Protein AF-A0A392PV13-F1 (afdb_monomer)

Mean predicted aligned error: 18.3 Å

Solvent-accessible surface area (backbone atoms only — not comparable to full-atom values): 10647 Å² total; per-residue (Å²): 111,67,74,58,56,67,69,42,92,62,76,48,68,51,60,49,100,84,60,43,9,58,51,69,68,43,86,46,71,70,55,36,52,55,38,50,75,73,68,41,44,48,46,90,74,56,79,70,73,81,44,67,66,56,58,50,50,49,54,53,51,60,50,46,56,58,49,50,55,54,71,71,47,93,68,51,74,71,55,42,54,53,52,42,53,52,29,51,49,51,37,50,54,48,51,53,35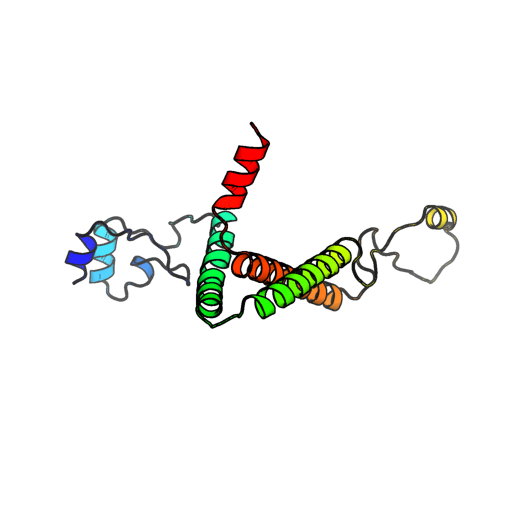,68,80,52,41,90,74,37,59,35,71,81,54,78,72,66,62,75,68,68,64,94,74,79,86,90,71,91,73,79,74,73,59,68,73,35,64,66,49,59,71,69,58,51,50,54,50,51,53,52,45,51,53,50,40,52,51,20,52,51,48,42,61,69,62,45,72,90,55,77,53,56,64,52,50,56,56,61,73,73,110

Organism: NCBI:txid97028

InterPro domains:
  IPR026961 PGG domain [PF13962] (77-162)

pLDDT: mean 70.42, std 12.03, range [38.62, 89.88]

Foldseek 3Di:
DLVVVLVPVDDQQDADPVLFGQLRPDPDPVSNVVCVVSPHDTSVPPPPPVDVVNVVVVVVVVLVVVLVVVLPDDDDLVNLVVLLVVLVVLLVVLVVCVVAPVQGWQADDPVNVVPPPVDDDDDPPPRDDTRH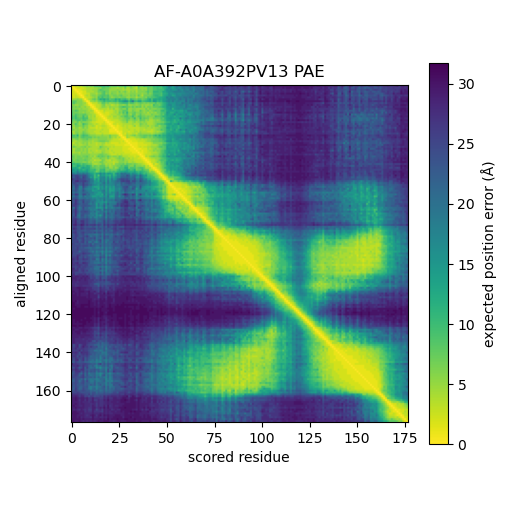RNDDPVVSVVSVVVSVVSNVVSVSSNVSSVPPPPCVVVVVVVVVD

Radius of gyration: 27.16 Å; Cα contacts (8 Å, |Δi|>4): 105; chains: 1; bounding box: 69×37×71 Å

Sequence (177 aa):
ALKLLVKTMINLNEKNLDDKTSLDIATTPEMKSILLSVGAKPSSEVTVDPTLACVLNRIVREQSIYARSIRGGVITEKERNTWLIVATLIATAMYASVLTPPGGVYQISVGDIHNLNITSSNSTRTFGFPGTSTMAPTDFYAFSILNMLSIVAAIVAIFILTPKRNGIVSWLVSLSI

Structure (mmCIF, N/CA/C/O backbone):
data_AF-A0A392PV13-F1
#
_entry.id   AF-A0A392PV13-F1
#
loop_
_atom_site.group_PDB
_atom_site.id
_atom_site.type_symbol
_atom_site.label_atom_id
_atom_site.label_alt_id
_atom_site.label_comp_id
_atom_site.label_asym_id
_atom_site.label_entity_id
_atom_site.label_seq_id
_atom_site.pdbx_PDB_ins_code
_atom_site.Cartn_x
_atom_site.Cartn_y
_atom_site.Cartn_z
_atom_site.occupancy
_atom_site.B_iso_or_equiv
_atom_site.auth_seq_id
_atom_site.auth_comp_id
_atom_site.auth_asym_id
_atom_site.auth_atom_id
_atom_site.pdbx_PDB_model_num
ATOM 1 N N . ALA A 1 1 ? -40.253 -2.437 13.400 1.00 68.44 1 ALA A N 1
ATOM 2 C CA . ALA A 1 1 ? -38.817 -2.109 13.540 1.00 68.44 1 ALA A CA 1
ATOM 3 C C . ALA A 1 1 ? -38.425 -0.852 12.754 1.00 68.44 1 ALA A C 1
ATOM 5 O O . ALA A 1 1 ? -37.991 0.105 13.379 1.00 68.44 1 ALA A O 1
ATOM 6 N N . LEU A 1 2 ? -38.649 -0.787 11.431 1.00 73.62 2 LEU A N 1
ATOM 7 C CA . LEU A 1 2 ? -38.207 0.349 10.602 1.00 73.62 2 LEU A CA 1
ATOM 8 C C . LEU A 1 2 ? -38.729 1.726 11.048 1.00 73.62 2 LEU A C 1
ATOM 10 O O . LEU A 1 2 ? -37.966 2.675 1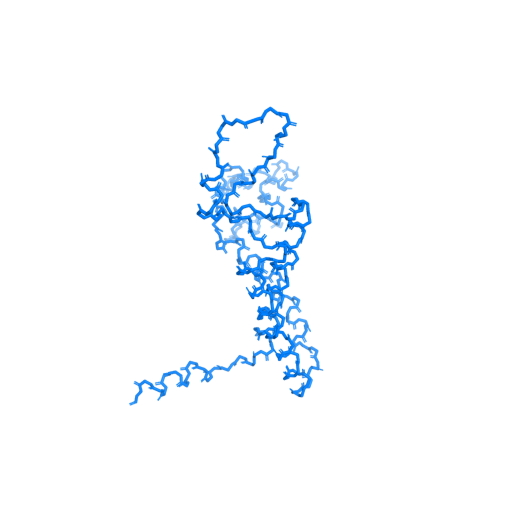1.139 1.00 73.62 2 LEU A O 1
ATOM 14 N N . LYS A 1 3 ? -40.017 1.823 11.406 1.00 77.75 3 LYS A N 1
ATOM 15 C CA . LYS A 1 3 ? -40.627 3.075 11.896 1.00 77.75 3 LYS A CA 1
ATOM 16 C C . LYS A 1 3 ? -39.992 3.601 13.192 1.00 77.75 3 LYS A C 1
ATOM 18 O O . LYS A 1 3 ? -39.995 4.803 13.419 1.00 77.75 3 LYS A O 1
ATOM 23 N N . LEU A 1 4 ? -39.450 2.718 14.035 1.00 78.44 4 LEU A N 1
ATOM 24 C CA . LEU A 1 4 ? -38.719 3.116 15.244 1.00 78.44 4 LEU A CA 1
ATOM 25 C C . LEU A 1 4 ? -37.310 3.608 14.897 1.00 78.44 4 LEU A C 1
ATOM 27 O O . LEU A 1 4 ? -36.892 4.630 15.425 1.00 78.44 4 LEU A O 1
ATOM 31 N N . LEU A 1 5 ? -36.629 2.929 13.966 1.00 71.88 5 LEU A N 1
ATOM 32 C CA . LEU A 1 5 ? -35.300 3.311 13.472 1.00 71.88 5 LEU A CA 1
ATOM 33 C C . LEU A 1 5 ? -35.302 4.653 12.732 1.00 71.88 5 LEU A C 1
ATOM 35 O O . LEU A 1 5 ? -34.359 5.418 12.851 1.00 71.88 5 LEU A O 1
ATOM 39 N N . VAL A 1 6 ? -36.371 4.957 12.001 1.00 73.12 6 VAL A N 1
ATOM 40 C CA . VAL A 1 6 ? -36.545 6.249 11.322 1.00 73.12 6 VAL A CA 1
ATOM 41 C C . VAL A 1 6 ? -36.904 7.370 12.308 1.00 73.12 6 VAL A C 1
ATOM 43 O O . VAL A 1 6 ? -36.597 8.533 12.072 1.00 73.12 6 VAL A O 1
ATOM 46 N N . LYS A 1 7 ? -37.548 7.031 13.433 1.00 78.56 7 LYS A N 1
ATOM 47 C CA . LYS A 1 7 ? -37.867 7.982 14.508 1.00 78.56 7 LYS A CA 1
ATOM 48 C C . LYS A 1 7 ? -36.629 8.357 15.323 1.00 78.56 7 LYS A C 1
ATOM 50 O O . LYS A 1 7 ? -36.531 9.481 15.810 1.00 78.56 7 LYS A O 1
ATOM 55 N N . THR A 1 8 ? -35.689 7.430 15.479 1.00 71.25 8 THR A N 1
ATOM 56 C CA . THR A 1 8 ? -34.321 7.776 15.863 1.00 71.25 8 THR A CA 1
ATOM 57 C C . THR A 1 8 ? -33.684 8.528 14.699 1.00 71.25 8 THR A C 1
ATOM 59 O O . THR A 1 8 ? -33.764 8.077 13.567 1.00 71.25 8 THR A O 1
ATOM 62 N N . MET A 1 9 ? -33.100 9.693 14.960 1.00 60.41 9 MET A N 1
ATOM 63 C CA . MET A 1 9 ? -32.523 10.616 13.973 1.00 60.41 9 MET A CA 1
ATOM 64 C C . MET A 1 9 ? -31.248 10.033 13.321 1.00 60.41 9 MET A C 1
ATOM 66 O O . MET A 1 9 ? -30.145 10.540 13.502 1.00 60.41 9 MET A O 1
ATOM 70 N N . ILE A 1 10 ? -31.390 8.903 12.628 1.00 73.50 10 ILE A N 1
ATOM 71 C CA . ILE A 1 10 ? -30.333 8.174 11.926 1.00 73.50 10 ILE A CA 1
ATOM 72 C C . ILE A 1 10 ? -30.150 8.815 10.551 1.00 73.50 10 ILE A C 1
ATOM 74 O O . ILE A 1 10 ? -31.120 9.213 9.906 1.00 73.50 10 ILE A O 1
ATOM 78 N N . ASN A 1 11 ? -28.905 8.915 10.086 1.00 71.50 11 ASN A N 1
ATOM 79 C CA . ASN A 1 11 ? -28.623 9.447 8.761 1.00 71.50 11 ASN A CA 1
ATOM 80 C C . ASN A 1 11 ? -29.025 8.429 7.682 1.00 71.50 11 ASN A C 1
ATOM 82 O O . ASN A 1 11 ? -28.345 7.434 7.456 1.00 71.50 11 ASN A O 1
ATOM 86 N N . LEU A 1 12 ? -30.153 8.674 7.018 1.00 73.50 12 LEU A N 1
ATOM 87 C CA . LEU A 1 12 ? -30.703 7.775 5.997 1.00 73.50 12 LEU A CA 1
ATOM 88 C C . LEU A 1 12 ? -30.011 7.911 4.635 1.00 73.50 12 LEU A C 1
ATOM 90 O O . LEU A 1 12 ? -30.207 7.053 3.774 1.00 73.50 12 LEU A O 1
ATOM 94 N N . ASN A 1 13 ? -29.202 8.962 4.463 1.00 72.69 13 ASN A N 1
ATOM 95 C CA . ASN A 1 13 ? -28.462 9.277 3.240 1.00 72.69 13 ASN A CA 1
ATOM 96 C C . ASN A 1 13 ? -27.025 8.733 3.261 1.00 72.69 13 ASN A C 1
ATOM 98 O O . ASN A 1 13 ? -26.224 9.063 2.390 1.00 72.69 13 ASN A O 1
ATOM 102 N N . GLU A 1 14 ? -26.681 7.919 4.259 1.00 73.62 14 GLU A N 1
ATOM 103 C CA . GLU A 1 14 ? -25.381 7.264 4.331 1.00 73.62 14 GLU A CA 1
ATOM 104 C C . GLU A 1 14 ? -25.280 6.155 3.270 1.00 73.62 14 GLU A C 1
ATOM 106 O O . GLU A 1 14 ? -26.239 5.415 3.021 1.00 73.62 14 GLU A O 1
ATOM 111 N N . LYS A 1 15 ? -24.118 6.070 2.616 1.00 76.69 15 LYS A N 1
ATOM 112 C CA . LYS A 1 15 ? -23.824 5.057 1.600 1.00 76.69 15 LYS A CA 1
ATOM 113 C C . LYS A 1 15 ? -23.069 3.885 2.223 1.00 76.69 15 LYS A C 1
ATOM 115 O O . LYS A 1 15 ? -22.195 4.080 3.068 1.00 76.69 15 LYS A O 1
ATOM 120 N N . ASN A 1 16 ? -23.396 2.664 1.807 1.00 75.94 16 ASN A N 1
ATOM 121 C CA . ASN A 1 16 ? -22.658 1.471 2.219 1.00 75.94 16 ASN A CA 1
ATOM 122 C C . ASN A 1 16 ? -21.321 1.333 1.445 1.00 75.94 16 ASN A C 1
ATOM 124 O O . ASN A 1 16 ? -20.994 2.152 0.588 1.00 75.94 16 ASN A O 1
ATOM 128 N N . LEU A 1 17 ? -20.540 0.280 1.725 1.00 69.12 17 LEU A N 1
ATOM 129 C CA . LEU A 1 17 ? -19.279 -0.003 1.010 1.00 69.12 17 LEU A CA 1
ATOM 130 C C . LEU A 1 17 ? -19.460 -0.247 -0.503 1.00 69.12 17 LEU A C 1
ATOM 132 O O . LEU A 1 17 ? -18.476 -0.147 -1.238 1.00 69.12 17 LEU A O 1
ATOM 136 N N . ASP A 1 18 ? -20.693 -0.522 -0.937 1.00 71.62 18 ASP A N 1
ATOM 137 C CA . ASP A 1 18 ? -21.122 -0.729 -2.325 1.00 71.62 18 ASP A CA 1
ATOM 138 C C . ASP A 1 18 ? -21.778 0.528 -2.938 1.00 71.62 18 ASP A C 1
ATOM 140 O O . ASP A 1 18 ? -22.456 0.431 -3.960 1.00 71.62 18 ASP A O 1
ATOM 144 N N . ASP A 1 19 ? -21.627 1.695 -2.301 1.00 70.88 19 ASP A N 1
ATOM 145 C CA . ASP A 1 19 ? -22.185 2.992 -2.717 1.00 70.88 19 ASP A CA 1
ATOM 146 C C . ASP A 1 19 ? -23.729 3.053 -2.799 1.00 70.88 19 ASP A C 1
ATOM 148 O O . ASP A 1 19 ? -24.306 3.921 -3.458 1.00 70.88 19 ASP A O 1
ATOM 152 N N . LYS A 1 20 ? -24.429 2.148 -2.104 1.00 77.69 20 LYS A N 1
ATOM 153 C CA . LYS A 1 20 ? -25.900 2.104 -2.046 1.00 77.69 20 LYS A CA 1
ATOM 154 C C . LYS A 1 20 ? -26.435 2.814 -0.809 1.00 77.69 20 LYS A C 1
ATOM 156 O O . LYS A 1 20 ? -25.927 2.606 0.296 1.00 77.69 20 LYS A O 1
ATOM 161 N N . THR A 1 21 ? -27.499 3.597 -0.980 1.00 82.94 21 THR A N 1
ATOM 162 C CA . THR A 1 21 ? -28.211 4.254 0.126 1.00 82.94 21 THR A CA 1
ATOM 163 C C . THR A 1 21 ? -29.314 3.344 0.678 1.00 82.94 21 THR A C 1
ATOM 165 O O . THR A 1 21 ? -29.739 2.387 0.027 1.00 82.94 21 THR A O 1
ATOM 168 N N . SER A 1 22 ? -29.818 3.642 1.879 1.00 78.62 22 SER A N 1
ATOM 169 C CA . SER A 1 22 ? -30.943 2.916 2.494 1.00 78.62 22 SER A CA 1
ATOM 170 C C . SER A 1 22 ? -32.157 2.764 1.557 1.00 78.62 22 SER A C 1
ATOM 172 O O . SER A 1 22 ? -32.822 1.727 1.577 1.00 78.62 22 SER A O 1
ATOM 174 N N . LEU A 1 23 ? -32.395 3.754 0.687 1.00 81.56 23 LEU A N 1
ATOM 175 C CA . LEU A 1 23 ? -33.449 3.747 -0.330 1.00 81.56 23 LEU A CA 1
ATOM 176 C C . LEU A 1 23 ? -33.195 2.748 -1.475 1.00 81.56 23 LEU A C 1
ATOM 178 O O . LEU A 1 23 ? -34.151 2.171 -1.991 1.00 81.56 23 LEU A O 1
ATOM 182 N N . ASP A 1 24 ? -31.934 2.517 -1.846 1.00 79.88 24 ASP A N 1
ATOM 183 C CA . ASP A 1 24 ? -31.542 1.597 -2.927 1.00 79.88 24 ASP A CA 1
ATOM 184 C C . ASP A 1 24 ? -31.510 0.132 -2.466 1.00 79.88 24 ASP A C 1
ATOM 186 O O . ASP A 1 24 ? -31.630 -0.789 -3.272 1.00 79.88 24 ASP A O 1
ATOM 190 N N . ILE A 1 25 ? -31.355 -0.093 -1.159 1.00 84.19 25 ILE A N 1
ATOM 191 C CA . ILE A 1 25 ? -31.356 -1.426 -0.533 1.00 84.19 25 ILE A CA 1
ATOM 192 C C . ILE A 1 25 ? -32.787 -1.877 -0.191 1.00 84.19 25 ILE A C 1
ATOM 194 O O . ILE A 1 25 ? -33.058 -3.075 -0.072 1.00 84.19 25 ILE A O 1
ATOM 198 N N . ALA A 1 26 ? -33.726 -0.937 -0.053 1.00 82.44 26 ALA A N 1
ATOM 199 C CA . ALA A 1 26 ? -35.114 -1.224 0.282 1.00 82.44 26 ALA A CA 1
ATOM 200 C C . ALA A 1 26 ? -35.798 -2.086 -0.798 1.00 82.44 26 ALA A C 1
ATOM 202 O O . ALA A 1 26 ? -36.130 -1.619 -1.884 1.00 82.44 26 ALA A O 1
ATOM 203 N N . THR A 1 27 ? -36.046 -3.357 -0.473 1.00 82.56 27 THR A N 1
ATOM 204 C CA . THR A 1 27 ? -36.636 -4.337 -1.402 1.00 82.56 27 THR A CA 1
ATOM 205 C C . THR A 1 27 ? -38.157 -4.217 -1.509 1.00 82.56 27 THR A C 1
ATOM 207 O O . THR A 1 27 ? -38.737 -4.565 -2.533 1.00 82.56 27 THR A O 1
ATOM 210 N N . THR A 1 28 ? -38.825 -3.738 -0.457 1.00 86.25 28 THR A N 1
ATOM 211 C CA . THR A 1 28 ? -40.290 -3.688 -0.393 1.00 86.25 28 THR A CA 1
ATOM 212 C C . THR A 1 28 ? -40.833 -2.277 -0.654 1.00 86.25 28 THR A C 1
ATOM 214 O O . THR A 1 28 ? -40.243 -1.285 -0.213 1.00 86.25 28 THR A O 1
ATOM 217 N N . PRO A 1 29 ? -41.988 -2.153 -1.334 1.00 82.19 29 PRO A N 1
ATOM 218 C CA . PRO A 1 29 ? -42.563 -0.854 -1.695 1.00 82.19 29 PRO A CA 1
ATOM 219 C C . PRO A 1 29 ? -42.986 -0.023 -0.473 1.00 82.19 29 PRO A C 1
ATOM 221 O O . PRO A 1 29 ? -42.837 1.197 -0.483 1.00 82.19 29 PRO A O 1
ATOM 224 N N . GLU A 1 30 ? -43.430 -0.669 0.609 1.00 83.44 30 GLU A N 1
ATOM 225 C CA . GLU A 1 30 ? -43.734 -0.001 1.885 1.00 83.44 30 GLU A CA 1
ATOM 226 C C . GLU A 1 30 ? -42.488 0.580 2.562 1.00 83.44 30 GLU A C 1
ATOM 228 O O . GLU A 1 30 ? -42.538 1.634 3.191 1.00 83.44 30 GLU A O 1
ATOM 233 N N . MET A 1 31 ? -41.344 -0.089 2.430 1.00 82.69 31 MET A N 1
ATOM 234 C CA . MET A 1 31 ? -40.082 0.385 2.994 1.00 82.69 31 MET A CA 1
ATOM 235 C C . MET A 1 31 ? -39.583 1.611 2.235 1.00 82.69 31 MET A C 1
ATOM 237 O O . MET A 1 31 ? -39.164 2.596 2.839 1.00 82.69 31 MET A O 1
ATOM 241 N N . LYS A 1 32 ? -39.713 1.574 0.905 1.00 83.94 32 LYS A N 1
ATOM 242 C CA . LYS A 1 32 ? -39.348 2.679 0.021 1.00 83.94 32 LYS A CA 1
ATOM 243 C C . LYS A 1 32 ? -40.203 3.923 0.277 1.00 83.94 32 LYS A C 1
ATOM 245 O O . LYS A 1 32 ? -39.657 5.019 0.348 1.00 83.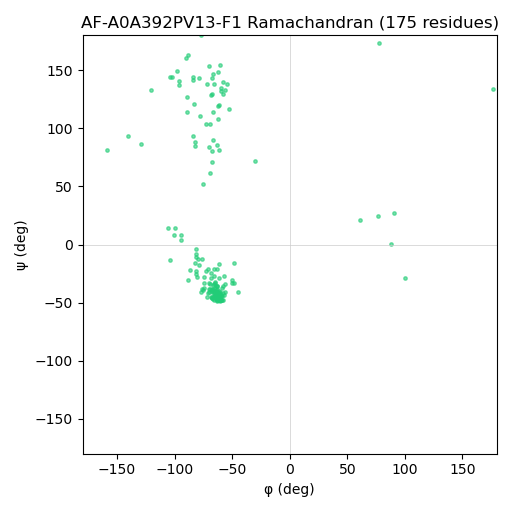94 32 LYS A O 1
ATOM 250 N N . SER A 1 33 ? -41.514 3.771 0.477 1.00 82.50 33 SER A N 1
ATOM 251 C CA . SER A 1 33 ? -42.408 4.904 0.757 1.00 82.50 33 SER A CA 1
ATOM 252 C C . SER A 1 33 ? -42.146 5.546 2.123 1.00 82.50 33 SER A C 1
ATOM 254 O O . SER A 1 33 ? -42.149 6.772 2.227 1.00 82.50 33 SER A O 1
ATOM 256 N N . ILE A 1 34 ? -41.835 4.749 3.152 1.00 83.38 34 ILE A N 1
ATOM 257 C CA . ILE A 1 34 ? -41.443 5.268 4.471 1.00 83.38 34 ILE A CA 1
ATOM 258 C C . ILE A 1 34 ? -40.133 6.053 4.368 1.00 83.38 34 ILE A C 1
ATOM 260 O O . ILE A 1 34 ? -40.058 7.150 4.909 1.00 83.38 34 ILE A O 1
ATOM 264 N N . LEU A 1 35 ? -39.132 5.542 3.648 1.00 80.25 35 LEU A N 1
ATOM 265 C CA . LEU A 1 35 ? -37.842 6.217 3.463 1.00 80.25 35 LEU A CA 1
ATOM 266 C C . LEU A 1 35 ? -37.969 7.517 2.653 1.00 80.25 35 LEU A C 1
ATOM 268 O O . LEU A 1 35 ? -37.380 8.531 3.024 1.00 80.25 35 LEU A O 1
ATOM 272 N N . LEU A 1 36 ? -38.802 7.531 1.609 1.00 80.69 36 LEU A N 1
ATOM 273 C CA . LEU A 1 36 ? -39.116 8.753 0.861 1.00 80.69 36 LEU A CA 1
ATOM 274 C C . LEU A 1 36 ? -39.825 9.792 1.738 1.00 80.69 36 LEU A C 1
ATOM 276 O O . LEU A 1 36 ? -39.500 10.975 1.668 1.00 80.69 36 LEU A O 1
ATOM 280 N N . SER A 1 37 ? -40.747 9.359 2.608 1.00 79.75 37 SER A N 1
ATOM 281 C CA . SER A 1 37 ? -41.495 10.265 3.495 1.00 79.75 37 SER A CA 1
ATOM 282 C C . SER A 1 37 ? -40.616 11.009 4.506 1.00 79.75 37 SER A C 1
ATOM 284 O O . SER A 1 37 ? -41.003 12.063 5.001 1.00 79.75 37 SER A O 1
ATOM 286 N N . VAL A 1 38 ? -39.422 10.486 4.784 1.00 77.44 38 VAL A N 1
ATOM 287 C CA . VAL A 1 38 ? -38.442 11.084 5.701 1.00 77.44 38 VAL A CA 1
ATOM 288 C C . VAL A 1 38 ? -37.258 11.730 4.980 1.00 77.44 38 VAL A C 1
ATOM 290 O O . VAL A 1 38 ? -36.257 12.063 5.608 1.00 77.44 38 VAL A O 1
ATOM 293 N N . GLY A 1 39 ? -37.382 11.942 3.665 1.00 74.12 39 GLY A N 1
ATOM 294 C CA . GLY A 1 39 ? -36.399 12.672 2.866 1.00 74.12 39 GLY A CA 1
ATOM 295 C C . GLY A 1 39 ? -35.134 11.880 2.537 1.00 74.12 39 GLY A C 1
ATOM 296 O O . GLY A 1 39 ? -34.091 12.490 2.295 1.00 74.12 39 GLY A O 1
ATOM 297 N N . ALA A 1 40 ? -35.199 10.543 2.533 1.00 78.19 40 ALA A N 1
ATOM 298 C CA . ALA A 1 40 ? -34.094 9.717 2.058 1.00 78.19 40 ALA A CA 1
ATOM 299 C C . ALA A 1 40 ? -33.908 9.905 0.546 1.00 78.19 40 ALA A C 1
ATOM 301 O O . ALA A 1 40 ? -34.863 9.791 -0.227 1.00 78.19 40 ALA A O 1
ATOM 302 N N . LYS A 1 41 ? -32.672 10.179 0.133 1.00 80.38 41 LYS A N 1
ATOM 303 C CA . LYS A 1 41 ? -32.294 10.387 -1.265 1.00 80.38 41 LYS A CA 1
ATOM 304 C C . LYS A 1 41 ? -31.708 9.111 -1.877 1.00 80.38 41 LYS A C 1
ATOM 306 O O . LYS A 1 41 ? -31.086 8.328 -1.158 1.00 80.38 41 LYS A O 1
ATOM 311 N N . PRO A 1 42 ? -31.887 8.884 -3.187 1.00 69.94 42 PRO A N 1
ATOM 312 C CA . PRO A 1 42 ? -31.202 7.806 -3.890 1.00 69.94 42 PRO A CA 1
ATOM 313 C C . PRO A 1 42 ? -29.702 8.106 -4.017 1.00 69.94 42 PRO A C 1
ATOM 315 O O . PRO A 1 42 ? -29.297 9.271 -4.078 1.00 69.94 42 PRO A O 1
ATOM 318 N N . SER A 1 43 ? -28.881 7.059 -4.126 1.00 63.06 43 SER A N 1
ATOM 319 C CA . SER A 1 43 ? -27.421 7.156 -4.289 1.00 63.06 43 SER A CA 1
ATOM 320 C C . SER A 1 43 ? -26.983 8.108 -5.416 1.00 63.06 43 SER A C 1
ATOM 322 O O . SER A 1 43 ? -25.956 8.779 -5.289 1.00 63.06 43 SER A O 1
ATOM 324 N N . SER A 1 44 ? -27.798 8.233 -6.471 1.00 62.09 44 SER A N 1
ATOM 325 C CA . SER A 1 44 ? -27.568 9.111 -7.627 1.00 62.09 44 SER A CA 1
ATOM 326 C C . SER A 1 44 ? -27.655 10.609 -7.323 1.00 62.09 44 SER A C 1
ATOM 328 O O . SER A 1 44 ? -27.097 11.414 -8.060 1.00 62.09 44 SER A O 1
ATOM 330 N N . GLU A 1 45 ? -28.386 10.995 -6.276 1.00 61.91 45 GLU A N 1
ATOM 331 C CA . GLU A 1 45 ? -28.610 12.396 -5.891 1.00 61.91 45 GLU A CA 1
ATOM 332 C C . GLU A 1 45 ? -27.768 12.798 -4.669 1.00 61.91 45 GLU A C 1
ATOM 334 O O . GLU A 1 45 ? -27.606 13.979 -4.360 1.00 61.91 45 GLU A O 1
ATOM 339 N N . VAL A 1 46 ? -27.197 11.809 -3.976 1.00 62.50 46 VAL A N 1
ATOM 340 C CA . VAL A 1 46 ? -26.177 12.020 -2.952 1.00 62.50 46 VAL A CA 1
ATOM 341 C C . VAL A 1 46 ? -24.834 12.170 -3.668 1.00 62.50 46 VAL A C 1
ATOM 343 O O . VAL A 1 46 ? -24.085 11.204 -3.834 1.00 62.50 46 VAL A O 1
ATOM 346 N N . THR A 1 47 ? -24.539 13.393 -4.117 1.00 50.00 47 THR A N 1
ATOM 347 C CA . THR A 1 47 ? -23.216 13.802 -4.605 1.00 50.00 47 THR A CA 1
ATOM 348 C C . THR A 1 47 ? -22.208 13.698 -3.468 1.00 50.00 47 THR A C 1
ATOM 350 O O . THR A 1 47 ? -21.926 14.646 -2.740 1.00 50.00 47 THR A O 1
ATOM 353 N N . VAL A 1 48 ? -21.656 12.502 -3.295 1.00 57.84 48 VAL A N 1
ATOM 354 C CA . VAL A 1 48 ? -20.377 12.340 -2.621 1.00 57.84 48 VAL A CA 1
ATOM 355 C C . VAL A 1 48 ? -19.343 12.617 -3.696 1.00 57.84 48 VAL A C 1
ATOM 357 O O . VAL A 1 48 ? -18.928 11.701 -4.400 1.00 57.84 48 VAL A O 1
ATOM 360 N N . ASP A 1 49 ? -18.959 13.883 -3.865 1.00 55.84 49 ASP A N 1
ATOM 361 C CA . ASP A 1 49 ? -17.670 14.168 -4.488 1.00 55.84 49 ASP A CA 1
ATOM 362 C C . ASP A 1 49 ? -16.646 13.352 -3.694 1.00 55.84 49 ASP A C 1
ATOM 364 O O . ASP A 1 49 ? -16.532 13.567 -2.476 1.00 55.84 49 ASP A O 1
ATOM 368 N N . PRO A 1 50 ? -15.959 12.368 -4.307 1.00 58.88 50 PRO A N 1
ATOM 369 C CA . PRO A 1 50 ? -14.995 11.552 -3.601 1.00 58.88 50 PRO A CA 1
ATOM 370 C C . PRO A 1 50 ? -13.808 12.457 -3.299 1.00 58.88 50 PRO A C 1
ATOM 372 O O . PRO A 1 50 ? -12.825 12.540 -4.028 1.00 58.88 50 PRO A O 1
ATOM 375 N N . THR A 1 51 ? -13.932 13.196 -2.204 1.00 61.84 51 THR A N 1
ATOM 376 C CA . THR A 1 51 ? -12.881 14.046 -1.684 1.00 61.84 51 THR A CA 1
ATOM 377 C C . THR A 1 51 ? -11.718 13.107 -1.400 1.00 61.84 51 THR A C 1
ATOM 379 O O . THR A 1 51 ? -11.920 12.061 -0.783 1.00 61.84 51 THR A O 1
ATOM 382 N N . LEU A 1 52 ? -10.501 13.446 -1.827 1.00 56.88 52 LEU A N 1
ATOM 383 C CA . LEU A 1 52 ? -9.308 12.621 -1.577 1.00 56.88 52 LEU A CA 1
ATOM 384 C C . LEU A 1 52 ? -9.196 12.205 -0.100 1.00 56.88 52 LEU A C 1
ATOM 386 O O . LEU A 1 52 ? -8.809 11.082 0.210 1.00 56.88 52 LEU A O 1
ATOM 390 N N . ALA A 1 53 ? -9.641 13.075 0.809 1.00 55.41 53 ALA A N 1
ATOM 391 C CA . ALA A 1 53 ? -9.757 12.798 2.236 1.00 55.41 53 ALA A CA 1
ATOM 392 C C . ALA A 1 53 ? -10.668 11.599 2.577 1.00 55.41 53 ALA A C 1
ATOM 394 O O . ALA A 1 53 ? -10.364 10.862 3.508 1.00 55.41 53 ALA A O 1
ATOM 395 N N . CYS A 1 54 ? -11.755 11.365 1.837 1.00 60.06 54 CYS A N 1
ATOM 396 C CA . CYS A 1 54 ? -12.650 10.218 2.015 1.00 60.06 54 CYS A CA 1
ATOM 397 C C . CYS A 1 54 ? -11.947 8.902 1.656 1.00 60.06 54 CYS A C 1
ATOM 399 O O . CYS A 1 54 ? -11.960 7.957 2.445 1.00 60.06 54 CYS A O 1
ATOM 401 N N . VAL A 1 55 ? -11.263 8.864 0.508 1.00 66.06 55 VAL A N 1
ATOM 402 C CA . VAL A 1 55 ? -10.508 7.681 0.068 1.00 66.06 55 VAL A CA 1
ATOM 403 C C . VAL A 1 55 ? -9.352 7.401 1.027 1.00 66.06 55 VAL A C 1
ATOM 405 O O . VAL A 1 55 ? -9.181 6.267 1.473 1.00 66.06 55 VAL A O 1
ATOM 408 N N . LEU A 1 56 ? -8.611 8.441 1.421 1.00 63.09 56 LEU A N 1
ATOM 409 C CA . LEU A 1 56 ? -7.530 8.329 2.398 1.00 63.09 56 LEU A CA 1
ATOM 410 C C . LEU A 1 56 ? -8.047 7.850 3.758 1.00 63.09 56 LEU A C 1
ATOM 412 O O . LEU A 1 56 ? -7.481 6.916 4.317 1.00 63.09 56 LEU A O 1
ATOM 416 N N . ASN A 1 57 ? -9.155 8.402 4.261 1.00 66.44 57 ASN A N 1
ATOM 417 C CA . ASN A 1 57 ? -9.761 7.951 5.516 1.00 66.44 57 ASN A CA 1
ATOM 418 C C . ASN A 1 57 ? -10.240 6.500 5.438 1.00 66.44 57 ASN A C 1
ATOM 420 O O . ASN A 1 57 ? -10.110 5.773 6.420 1.00 66.44 57 ASN A O 1
ATOM 424 N N . ARG A 1 58 ? -10.751 6.053 4.285 1.00 64.88 58 ARG A N 1
ATOM 425 C CA . ARG A 1 58 ? -11.143 4.655 4.076 1.00 64.88 58 ARG A CA 1
ATOM 426 C C . ARG A 1 58 ? -9.930 3.728 4.128 1.00 64.88 58 ARG A C 1
ATOM 428 O O . ARG A 1 58 ? -9.957 2.755 4.874 1.00 64.88 58 ARG A O 1
ATOM 435 N N . ILE A 1 59 ? -8.850 4.068 3.424 1.00 64.62 59 ILE A N 1
ATOM 436 C CA . ILE A 1 59 ? -7.594 3.301 3.444 1.00 64.62 59 ILE A CA 1
ATOM 437 C C . ILE A 1 59 ? -7.010 3.267 4.862 1.00 64.62 59 ILE A C 1
ATOM 439 O O . ILE A 1 59 ? -6.682 2.199 5.369 1.00 64.62 59 ILE A O 1
ATOM 443 N N . VAL A 1 60 ? -6.937 4.412 5.544 1.00 66.56 60 VAL A N 1
ATOM 444 C CA . VAL A 1 60 ? -6.433 4.500 6.923 1.00 66.56 60 VAL A CA 1
ATOM 445 C C . VAL A 1 60 ? -7.294 3.673 7.883 1.00 66.56 60 VAL A C 1
ATOM 447 O O . VAL A 1 60 ? -6.751 2.997 8.757 1.00 66.56 60 VAL A O 1
ATOM 450 N N . ARG A 1 61 ? -8.623 3.684 7.723 1.00 60.97 61 ARG A N 1
ATOM 451 C CA . ARG A 1 61 ? -9.562 2.948 8.583 1.00 60.97 61 ARG A CA 1
ATOM 452 C C . ARG A 1 61 ? -9.451 1.435 8.408 1.00 60.97 61 ARG A C 1
ATOM 454 O O . ARG A 1 61 ? -9.377 0.736 9.414 1.00 60.97 61 ARG A O 1
ATOM 461 N N . GLU A 1 62 ? -9.388 0.944 7.173 1.00 63.00 62 GLU A N 1
ATOM 462 C CA . GLU A 1 62 ? -9.202 -0.486 6.884 1.00 63.00 62 GLU A CA 1
ATOM 463 C C . GLU A 1 62 ? -7.848 -0.984 7.411 1.00 63.00 62 GLU A C 1
ATOM 465 O O . GLU A 1 62 ? -7.770 -1.981 8.132 1.00 63.00 62 GLU A O 1
ATOM 470 N N . GLN A 1 63 ? -6.780 -0.216 7.172 1.00 59.38 63 GLN A N 1
ATOM 471 C CA . GLN A 1 63 ? -5.444 -0.564 7.656 1.00 59.38 63 GLN A CA 1
ATOM 472 C C . GLN A 1 63 ? -5.332 -0.478 9.187 1.00 59.38 63 GLN A C 1
ATOM 474 O O . GLN A 1 63 ? -4.569 -1.229 9.795 1.00 59.38 63 GLN A O 1
ATOM 479 N N . SER A 1 64 ? -6.121 0.383 9.842 1.00 56.84 64 SER A N 1
ATOM 480 C CA . SER A 1 64 ? -6.154 0.521 11.304 1.00 56.84 64 SER A CA 1
ATOM 481 C C . SER A 1 64 ? -6.691 -0.729 12.014 1.00 56.84 64 SER A C 1
ATOM 483 O O . SER A 1 64 ? -6.212 -1.060 13.101 1.00 56.84 64 SER A O 1
ATOM 485 N N . ILE A 1 65 ? -7.641 -1.451 11.410 1.00 59.97 65 ILE A N 1
ATOM 486 C CA . ILE A 1 65 ? -8.206 -2.681 11.991 1.00 59.97 65 ILE A CA 1
ATOM 487 C C . ILE A 1 65 ? -7.140 -3.786 12.011 1.00 59.97 65 ILE A C 1
ATOM 489 O O . ILE A 1 65 ? -6.910 -4.403 13.055 1.00 59.97 65 ILE A O 1
ATOM 493 N N . TYR A 1 66 ? -6.419 -3.965 10.900 1.00 58.38 66 TYR A N 1
ATOM 494 C CA . TYR A 1 66 ? -5.310 -4.918 10.803 1.00 58.38 66 TYR A CA 1
ATOM 495 C C . TYR A 1 66 ? -4.139 -4.532 11.724 1.00 58.38 66 TYR A C 1
ATOM 497 O O . TYR A 1 66 ? -3.629 -5.349 12.494 1.00 58.38 66 TYR A O 1
ATOM 505 N N . ALA A 1 67 ? -3.787 -3.245 11.740 1.00 56.19 67 ALA A N 1
ATOM 506 C CA . ALA A 1 67 ? -2.776 -2.666 12.618 1.00 56.19 67 ALA A CA 1
ATOM 507 C C . ALA A 1 67 ? -3.055 -2.908 14.110 1.00 56.19 67 ALA A C 1
ATOM 509 O O . ALA A 1 67 ? -2.143 -3.208 14.883 1.00 56.19 67 ALA A O 1
ATOM 510 N N . ARG A 1 68 ? -4.321 -2.790 14.529 1.00 57.09 68 ARG A N 1
ATOM 511 C CA . ARG A 1 68 ? -4.748 -3.016 15.915 1.00 57.09 68 ARG A CA 1
ATOM 512 C C . ARG A 1 68 ? -4.642 -4.487 16.314 1.00 57.09 68 ARG A C 1
ATOM 514 O O . ARG A 1 68 ? -4.298 -4.759 17.461 1.00 57.09 68 ARG A O 1
ATOM 521 N N . SER A 1 69 ? -4.879 -5.402 15.373 1.00 55.16 69 SER A N 1
ATOM 522 C CA . SER A 1 69 ? -4.684 -6.841 15.578 1.00 55.16 69 SER A CA 1
ATOM 523 C C . SER A 1 69 ? -3.211 -7.181 15.817 1.00 55.16 69 SER A C 1
ATOM 525 O O . SER A 1 69 ? -2.898 -7.900 16.761 1.00 55.16 69 SER A O 1
ATOM 527 N N . ILE A 1 70 ? -2.293 -6.608 15.027 1.00 56.91 70 ILE A N 1
ATOM 528 C CA . ILE A 1 70 ? -0.845 -6.818 15.206 1.00 56.91 70 ILE A CA 1
ATOM 529 C C . ILE A 1 70 ? -0.350 -6.176 16.507 1.00 56.91 70 ILE A C 1
ATOM 531 O O . ILE A 1 70 ? 0.418 -6.787 17.241 1.00 56.91 70 ILE A O 1
ATOM 535 N N . ARG A 1 71 ? -0.836 -4.976 16.846 1.00 55.22 71 ARG A N 1
ATOM 536 C CA . ARG A 1 71 ? -0.474 -4.278 18.091 1.00 55.22 71 ARG A CA 1
ATOM 537 C C . ARG A 1 71 ? -0.969 -4.990 19.360 1.00 55.22 71 ARG A C 1
ATOM 539 O O . ARG A 1 71 ? -0.445 -4.719 20.436 1.00 55.22 71 ARG A O 1
ATOM 546 N N . GLY A 1 72 ? -1.983 -5.850 19.246 1.00 57.03 72 GLY A N 1
ATOM 547 C CA . GLY A 1 72 ? -2.480 -6.699 20.334 1.00 57.03 72 GLY A CA 1
ATOM 548 C C . GLY A 1 72 ? -1.675 -7.988 20.534 1.00 57.03 72 GLY A C 1
ATOM 549 O O . GLY A 1 72 ? -1.794 -8.616 21.583 1.00 57.03 72 GLY A O 1
ATOM 550 N N . GLY A 1 73 ? -0.847 -8.370 19.555 1.00 58.94 73 GLY A N 1
ATOM 551 C CA . GLY A 1 73 ? 0.072 -9.496 19.646 1.00 58.94 73 GLY A CA 1
ATOM 552 C C . GLY A 1 73 ? 1.422 -9.064 20.215 1.00 58.94 73 GLY A C 1
ATOM 553 O O . GLY A 1 73 ? 2.031 -8.116 19.736 1.00 58.94 73 GLY A O 1
ATOM 554 N N . VAL A 1 74 ? 1.851 -9.775 21.253 1.00 56.72 74 VAL A N 1
ATOM 555 C CA . VAL A 1 74 ? 3.163 -9.844 21.925 1.00 56.72 74 VAL A CA 1
ATOM 556 C C . VAL A 1 74 ? 4.383 -9.566 21.010 1.00 56.72 74 VAL A C 1
ATOM 558 O O . VAL A 1 74 ? 5.142 -10.473 20.695 1.00 56.72 74 VAL A O 1
ATOM 561 N N . ILE A 1 75 ? 4.615 -8.325 20.572 1.00 62.47 75 ILE A N 1
ATOM 562 C CA . ILE A 1 75 ? 5.907 -7.922 19.995 1.00 62.47 75 ILE A CA 1
ATOM 563 C C . ILE A 1 75 ? 6.773 -7.446 21.156 1.00 62.47 75 ILE A C 1
ATOM 565 O O . ILE A 1 75 ? 6.473 -6.433 21.795 1.00 62.47 75 ILE A O 1
ATOM 569 N N . THR A 1 76 ? 7.855 -8.171 21.434 1.00 68.69 76 THR A N 1
ATOM 570 C CA . THR A 1 76 ? 8.810 -7.782 22.474 1.00 68.69 76 THR A CA 1
ATOM 571 C C . THR A 1 76 ? 9.520 -6.489 22.058 1.00 68.69 76 THR A C 1
ATOM 573 O O . THR A 1 76 ? 9.808 -6.286 20.880 1.00 68.69 76 THR A O 1
ATOM 576 N N . GLU A 1 77 ? 9.875 -5.623 23.012 1.00 69.44 77 GLU A N 1
ATOM 577 C CA . GLU A 1 77 ? 10.615 -4.366 22.774 1.00 69.44 77 GLU A CA 1
ATOM 578 C C . GLU A 1 77 ? 11.812 -4.534 21.811 1.00 69.44 77 GLU A C 1
ATOM 580 O O . GLU A 1 77 ? 12.015 -3.721 20.907 1.00 69.44 77 GLU A O 1
ATOM 585 N N . LYS A 1 78 ? 12.561 -5.638 21.964 1.00 72.12 78 LYS A N 1
ATOM 586 C CA . LYS A 1 78 ? 13.700 -6.007 21.107 1.00 72.12 78 LYS A CA 1
ATOM 587 C C . LYS A 1 78 ? 13.309 -6.261 19.646 1.00 72.12 78 LYS A C 1
ATOM 589 O O . LYS A 1 78 ? 13.970 -5.760 18.744 1.00 72.12 78 LYS A O 1
ATOM 594 N N . GLU A 1 79 ? 12.222 -6.990 19.408 1.00 78.00 79 GLU A N 1
ATOM 595 C CA . GLU A 1 79 ? 11.741 -7.330 18.063 1.00 78.00 79 GLU A CA 1
ATOM 596 C C . GLU A 1 79 ? 11.191 -6.086 17.376 1.00 78.00 79 GLU A C 1
ATOM 598 O O . GLU A 1 79 ? 11.453 -5.851 16.198 1.00 78.00 79 GLU A O 1
ATOM 603 N N . ARG A 1 80 ? 10.502 -5.228 18.134 1.00 76.88 80 ARG A N 1
ATOM 604 C CA . ARG A 1 80 ? 9.981 -3.958 17.635 1.00 76.88 80 ARG A CA 1
ATOM 605 C C . ARG A 1 80 ? 11.083 -3.047 17.100 1.00 76.88 80 ARG A C 1
ATOM 607 O O . ARG A 1 80 ? 10.916 -2.455 16.040 1.00 76.88 80 ARG A O 1
ATOM 614 N N . ASN A 1 81 ? 12.204 -2.932 17.812 1.00 80.81 81 ASN A N 1
ATOM 615 C CA . ASN A 1 81 ? 13.325 -2.111 17.355 1.00 80.81 81 ASN A CA 1
ATOM 616 C C . ASN A 1 81 ? 13.914 -2.646 16.038 1.00 80.81 81 ASN A C 1
ATOM 618 O O . ASN A 1 81 ? 14.138 -1.882 15.104 1.00 80.81 81 ASN A O 1
ATOM 622 N N . THR A 1 82 ? 14.089 -3.965 15.926 1.00 85.56 82 THR A N 1
ATOM 623 C CA . THR A 1 82 ? 14.566 -4.597 14.689 1.00 85.56 82 THR A CA 1
ATOM 624 C C . THR A 1 82 ? 13.606 -4.354 13.524 1.00 85.56 82 THR A C 1
ATOM 626 O O . THR A 1 82 ? 14.035 -3.910 12.462 1.00 85.56 82 THR A O 1
ATOM 629 N N . TRP A 1 83 ? 12.303 -4.568 13.721 1.00 83.69 83 TRP A N 1
ATOM 630 C CA . TRP A 1 83 ? 11.297 -4.336 12.683 1.00 83.69 83 TRP A CA 1
ATOM 631 C C . TRP A 1 83 ? 11.168 -2.859 12.287 1.00 83.69 83 TRP A C 1
ATOM 633 O O . TRP A 1 83 ? 10.950 -2.575 11.113 1.00 83.69 83 TRP A O 1
ATOM 643 N N . LEU A 1 84 ? 11.357 -1.914 13.217 1.00 84.50 84 LEU A N 1
ATOM 644 C CA . LEU A 1 84 ? 11.417 -0.478 12.909 1.00 84.50 84 LEU A CA 1
ATOM 645 C C . LEU A 1 84 ? 12.591 -0.138 11.996 1.00 84.50 84 LEU A C 1
ATOM 647 O O . LEU A 1 84 ? 12.418 0.602 11.027 1.00 84.50 84 LEU A O 1
ATOM 651 N N . ILE A 1 85 ? 13.771 -0.690 12.285 1.00 88.38 85 ILE A N 1
ATOM 652 C CA . ILE A 1 85 ? 14.964 -0.491 11.457 1.00 88.38 85 ILE A CA 1
ATOM 653 C C . ILE A 1 85 ? 14.729 -1.076 10.060 1.00 88.38 85 ILE A C 1
ATOM 655 O O . ILE A 1 85 ? 14.965 -0.391 9.068 1.00 88.38 85 ILE A O 1
ATOM 659 N N . VAL A 1 86 ? 14.193 -2.298 9.971 1.00 89.62 86 VAL A N 1
ATOM 660 C CA . VAL A 1 86 ? 13.871 -2.948 8.689 1.00 89.62 86 VAL A CA 1
ATOM 661 C C . VAL A 1 86 ? 12.833 -2.143 7.902 1.00 89.62 86 VAL A C 1
ATOM 663 O O . VAL A 1 86 ? 13.036 -1.881 6.720 1.00 89.62 86 VAL A O 1
ATOM 666 N N . ALA A 1 87 ? 11.753 -1.690 8.544 1.00 85.56 87 ALA A N 1
ATOM 667 C CA . ALA A 1 87 ? 10.723 -0.880 7.895 1.00 85.56 87 ALA A CA 1
ATOM 668 C C . ALA A 1 87 ? 11.282 0.457 7.384 1.00 85.56 87 ALA A C 1
ATOM 670 O O . ALA A 1 87 ? 10.990 0.861 6.260 1.00 85.56 87 ALA A O 1
ATOM 671 N N . THR A 1 88 ? 12.133 1.116 8.174 1.00 88.62 88 THR A N 1
ATOM 672 C CA . THR A 1 88 ? 12.804 2.365 7.778 1.00 88.62 88 THR A CA 1
ATOM 673 C C . THR A 1 88 ? 13.748 2.138 6.599 1.00 88.62 88 THR A C 1
ATOM 675 O O . THR A 1 88 ? 13.786 2.947 5.670 1.00 88.62 88 THR A O 1
ATOM 678 N N . LEU A 1 89 ? 14.474 1.018 6.591 1.00 89.88 89 LEU A N 1
ATOM 679 C CA . LEU A 1 89 ? 15.368 0.652 5.497 1.00 89.88 89 LEU A CA 1
ATOM 680 C C . LEU A 1 89 ? 14.592 0.384 4.201 1.00 89.88 89 LEU A C 1
ATOM 682 O O . LEU A 1 89 ? 14.973 0.900 3.153 1.00 89.88 89 LEU A O 1
ATOM 686 N N . ILE A 1 90 ? 13.474 -0.345 4.278 1.00 87.81 90 ILE A N 1
ATOM 687 C CA . ILE A 1 90 ? 12.576 -0.575 3.137 1.00 87.81 90 ILE A CA 1
ATOM 688 C C . ILE A 1 90 ? 12.029 0.756 2.614 1.00 87.81 90 ILE A C 1
ATOM 690 O O . ILE A 1 90 ? 12.113 1.013 1.416 1.00 87.81 90 ILE A O 1
ATOM 694 N N . ALA A 1 91 ? 11.523 1.626 3.494 1.00 85.69 91 ALA A N 1
ATOM 695 C CA . ALA A 1 91 ? 11.020 2.942 3.104 1.00 85.69 91 ALA A CA 1
ATOM 696 C C . ALA A 1 91 ? 12.099 3.781 2.399 1.00 85.69 91 ALA A C 1
ATOM 698 O O . ALA A 1 91 ? 11.826 4.411 1.381 1.00 85.69 91 ALA A O 1
ATOM 699 N N . THR A 1 92 ? 13.335 3.740 2.901 1.00 89.00 92 THR A N 1
ATOM 700 C CA . THR A 1 92 ? 14.474 4.468 2.322 1.00 89.00 92 THR A CA 1
ATOM 701 C C . THR A 1 92 ? 14.872 3.910 0.956 1.00 89.00 92 THR A C 1
ATOM 703 O O . THR A 1 92 ? 15.061 4.677 0.013 1.00 89.00 92 THR A O 1
ATOM 706 N N . ALA A 1 93 ? 14.967 2.585 0.820 1.00 86.81 93 ALA A N 1
ATOM 707 C CA . ALA A 1 93 ? 15.294 1.934 -0.447 1.00 86.81 93 ALA A CA 1
ATOM 708 C C . ALA A 1 93 ? 14.226 2.214 -1.516 1.00 86.81 93 ALA A C 1
ATOM 710 O O . ALA A 1 93 ? 14.549 2.560 -2.653 1.00 86.81 93 ALA A O 1
ATOM 711 N N . MET A 1 94 ? 12.953 2.140 -1.129 1.00 86.38 94 MET A N 1
ATOM 712 C CA . MET A 1 94 ? 11.829 2.454 -2.006 1.00 86.38 94 MET A CA 1
ATOM 713 C C . MET A 1 94 ? 11.798 3.934 -2.404 1.00 86.38 94 MET A C 1
ATOM 715 O O . MET A 1 94 ? 11.600 4.245 -3.577 1.00 86.38 94 MET A O 1
ATOM 719 N N . TYR A 1 95 ? 12.080 4.846 -1.466 1.00 84.50 95 TYR A N 1
ATOM 720 C CA . TYR A 1 95 ? 12.218 6.278 -1.747 1.00 84.50 95 TYR A CA 1
ATOM 721 C C . TYR A 1 95 ? 13.336 6.560 -2.760 1.00 84.50 95 TYR A C 1
ATOM 723 O O . TYR A 1 95 ? 13.115 7.260 -3.749 1.00 84.50 95 TYR A O 1
ATOM 731 N N . ALA A 1 96 ? 14.516 5.966 -2.561 1.00 86.88 96 ALA A N 1
ATOM 732 C CA . ALA A 1 96 ? 15.630 6.088 -3.499 1.00 86.88 96 ALA A CA 1
ATOM 733 C C . ALA A 1 96 ? 15.251 5.573 -4.896 1.00 86.88 96 ALA A C 1
ATOM 735 O O . ALA A 1 96 ? 15.608 6.175 -5.908 1.00 86.88 96 ALA A O 1
ATOM 736 N N . SER A 1 97 ? 14.457 4.506 -4.949 1.00 83.44 97 SER A N 1
ATOM 737 C CA . SER A 1 97 ? 13.961 3.958 -6.201 1.00 83.44 97 SER A CA 1
ATOM 738 C C . SER A 1 97 ? 12.902 4.818 -6.898 1.00 83.44 97 SER A C 1
ATOM 740 O O . SER A 1 97 ? 12.691 4.636 -8.090 1.00 83.44 97 SER A O 1
ATOM 742 N N . VAL A 1 98 ? 12.198 5.714 -6.207 1.00 80.25 98 VAL A N 1
ATOM 743 C CA . VAL A 1 98 ? 11.274 6.650 -6.873 1.00 80.25 98 VAL A CA 1
ATOM 744 C C . VAL A 1 98 ? 12.055 7.763 -7.571 1.00 80.25 98 VAL A C 1
ATOM 746 O O . VAL A 1 98 ? 11.704 8.151 -8.682 1.00 80.25 98 VAL A O 1
ATOM 749 N N . LEU A 1 99 ? 13.124 8.255 -6.937 1.00 81.50 99 LEU A N 1
ATOM 750 C CA . LEU A 1 99 ? 13.993 9.291 -7.507 1.00 81.50 99 LEU A CA 1
ATOM 751 C C . LEU A 1 99 ? 14.779 8.776 -8.714 1.00 81.50 99 LEU A C 1
ATOM 753 O O . LEU A 1 99 ? 14.929 9.484 -9.708 1.00 81.50 99 LEU A O 1
ATOM 757 N N . THR A 1 100 ? 15.240 7.532 -8.627 1.00 79.25 100 THR A N 1
ATOM 758 C CA . THR A 1 100 ? 15.958 6.857 -9.703 1.00 79.25 100 THR A CA 1
ATOM 759 C C . THR A 1 100 ? 15.304 5.498 -9.931 1.00 79.25 100 THR A C 1
ATOM 761 O O . THR A 1 100 ? 15.723 4.512 -9.318 1.00 79.25 100 THR A O 1
ATOM 764 N N . PRO A 1 101 ? 14.251 5.421 -10.769 1.00 72.44 101 PRO A N 1
ATOM 765 C CA . PRO A 1 101 ? 13.595 4.152 -11.045 1.00 72.44 101 PRO A CA 1
ATOM 766 C C . PRO A 1 101 ? 14.596 3.145 -11.617 1.00 72.44 101 PRO A C 1
ATOM 768 O O . PRO A 1 101 ? 15.440 3.530 -12.429 1.00 72.44 101 PRO A O 1
ATOM 771 N N . PRO A 1 102 ? 14.537 1.863 -11.218 1.00 68.50 102 PRO A N 1
ATOM 772 C CA . PRO A 1 102 ? 15.334 0.814 -11.835 1.00 68.50 102 PRO A CA 1
ATOM 773 C C . PRO A 1 102 ? 15.005 0.761 -13.331 1.00 68.50 102 PRO A C 1
ATOM 775 O O . PRO A 1 102 ? 13.843 0.784 -13.726 1.00 68.50 102 PRO A O 1
ATOM 778 N N . GLY A 1 103 ? 16.046 0.778 -14.160 1.00 67.19 103 GLY A N 1
ATOM 779 C CA . GLY A 1 103 ? 15.951 1.016 -15.606 1.00 67.19 103 GLY A CA 1
ATOM 780 C C . GLY A 1 103 ? 16.310 2.453 -15.996 1.00 67.19 103 GLY A C 1
ATOM 781 O O . GLY A 1 103 ? 16.894 2.688 -17.050 1.00 67.19 103 GLY A O 1
ATOM 782 N N . GLY A 1 104 ? 16.090 3.416 -15.108 1.00 72.75 104 GLY A N 1
ATOM 783 C CA . GLY A 1 104 ? 16.311 4.828 -15.373 1.00 72.75 104 GLY A CA 1
ATOM 784 C C . GLY A 1 104 ? 15.193 5.442 -16.210 1.00 72.75 104 GLY A C 1
ATOM 785 O O . GLY A 1 104 ? 14.267 4.779 -16.686 1.00 72.75 104 GLY A O 1
ATOM 786 N N . VAL A 1 105 ? 15.282 6.756 -16.369 1.00 75.88 105 VAL A N 1
ATOM 787 C CA . VAL A 1 105 ? 14.442 7.506 -17.299 1.00 75.88 105 VAL A CA 1
ATOM 788 C C . VAL A 1 105 ? 15.267 7.857 -18.520 1.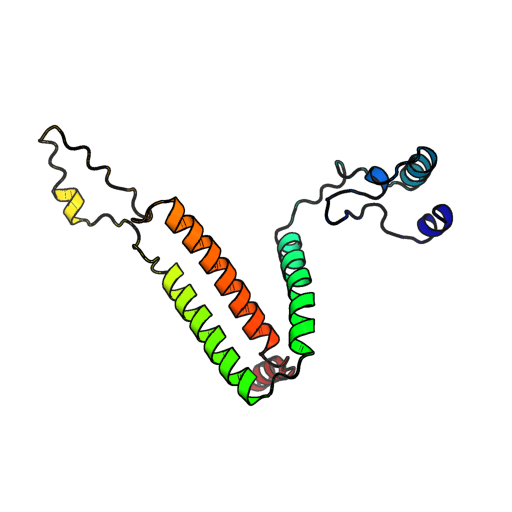00 75.88 105 VAL A C 1
ATOM 790 O O . VAL A 1 105 ? 16.459 8.147 -18.423 1.00 75.88 105 VAL A O 1
ATOM 793 N N . TYR A 1 106 ? 14.623 7.837 -19.672 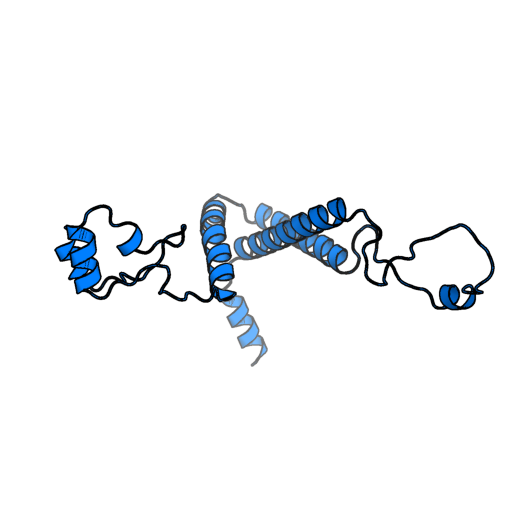1.00 74.06 106 TYR A N 1
ATOM 794 C CA . TYR A 1 106 ? 15.194 8.319 -20.903 1.00 74.06 106 TYR A CA 1
ATOM 795 C C . TYR A 1 106 ? 15.515 9.810 -20.751 1.00 74.06 106 TYR A C 1
ATOM 797 O O . TYR A 1 106 ? 14.625 10.615 -20.469 1.00 74.06 106 TYR A O 1
ATOM 805 N N . GLN A 1 107 ? 16.784 10.180 -20.901 1.00 71.50 107 GLN A N 1
ATOM 806 C CA . GLN A 1 107 ? 17.245 11.568 -20.889 1.00 71.50 107 GLN A CA 1
ATOM 807 C C . GLN A 1 107 ? 17.912 11.857 -22.228 1.00 71.50 107 GLN A C 1
ATOM 809 O O . GLN A 1 107 ? 18.728 11.069 -22.697 1.00 71.50 107 GLN A O 1
ATOM 814 N N . ILE A 1 108 ? 17.565 12.985 -22.844 1.00 65.69 108 ILE A N 1
ATOM 815 C CA . ILE A 1 108 ? 18.234 13.442 -24.062 1.00 65.69 108 ILE A CA 1
ATOM 816 C C . ILE A 1 108 ? 19.504 14.176 -23.636 1.00 65.69 108 ILE A C 1
ATO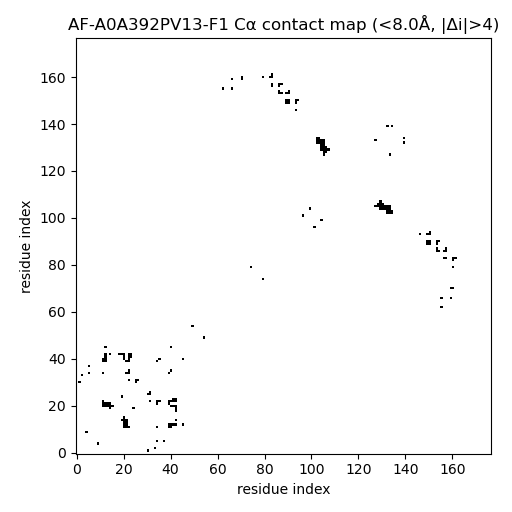M 818 O O . ILE A 1 108 ? 19.429 15.155 -22.893 1.00 65.69 108 ILE A O 1
ATOM 822 N N . SER A 1 109 ? 20.665 13.708 -24.097 1.00 62.28 109 SER A N 1
ATOM 823 C CA . SER A 1 109 ? 21.927 14.418 -23.895 1.00 62.28 109 SER A CA 1
ATOM 824 C C . SER A 1 109 ? 22.103 15.493 -24.970 1.00 62.28 109 SER A C 1
ATOM 826 O O . SER A 1 109 ? 21.750 15.282 -26.127 1.00 62.28 109 SER A O 1
ATOM 828 N N . VAL A 1 110 ? 22.687 16.644 -24.619 1.00 59.94 110 VAL A N 1
ATOM 829 C CA . VAL A 1 110 ? 22.937 17.760 -25.560 1.00 59.94 110 VAL A CA 1
ATOM 830 C C . VAL A 1 110 ? 23.792 17.310 -26.759 1.00 59.94 110 VAL A C 1
ATOM 832 O O . VAL A 1 110 ? 23.629 17.820 -27.864 1.00 59.94 110 VAL A O 1
ATOM 835 N N . GLY A 1 111 ? 24.635 16.284 -26.583 1.00 58.31 111 GLY A N 1
ATOM 836 C CA . GLY A 1 111 ? 25.413 15.665 -27.663 1.00 58.31 111 GLY A CA 1
ATOM 837 C C . GLY A 1 111 ? 24.581 14.930 -28.728 1.00 58.31 111 GLY A C 1
ATOM 838 O O . GLY A 1 111 ? 24.999 14.890 -29.883 1.00 58.31 111 GLY A O 1
ATOM 839 N N . ASP A 1 112 ? 23.390 14.428 -28.383 1.00 56.50 112 ASP A N 1
ATOM 840 C CA . ASP A 1 112 ? 22.467 13.743 -29.310 1.00 56.50 112 ASP A CA 1
ATOM 841 C C . ASP A 1 112 ? 21.627 14.714 -30.156 1.00 56.50 112 ASP A C 1
ATOM 843 O O . ASP A 1 112 ? 20.858 14.310 -31.022 1.00 56.50 112 ASP A O 1
ATOM 847 N N . ILE A 1 113 ? 21.750 16.019 -29.914 1.00 56.50 113 ILE A N 1
ATOM 848 C CA . ILE A 1 113 ? 21.124 17.048 -30.752 1.00 56.50 113 ILE A CA 1
ATOM 849 C C . ILE A 1 113 ? 22.072 17.423 -31.903 1.00 56.50 113 ILE A C 1
ATOM 851 O O . ILE A 1 113 ? 21.630 17.736 -33.006 1.00 56.50 113 ILE A O 1
ATOM 855 N N . HIS A 1 114 ? 23.388 17.328 -31.679 1.00 52.66 114 HIS A N 1
ATOM 856 C CA . HIS A 1 114 ? 24.417 17.660 -32.670 1.00 52.66 114 HIS A CA 1
ATOM 857 C C . HIS A 1 114 ? 24.649 16.567 -33.727 1.00 52.66 114 HIS A C 1
ATOM 859 O O . HIS A 1 114 ? 25.218 16.856 -34.778 1.00 52.66 114 HIS A O 1
ATOM 865 N N . ASN A 1 115 ? 24.211 15.327 -33.478 1.00 50.88 115 ASN A N 1
ATOM 866 C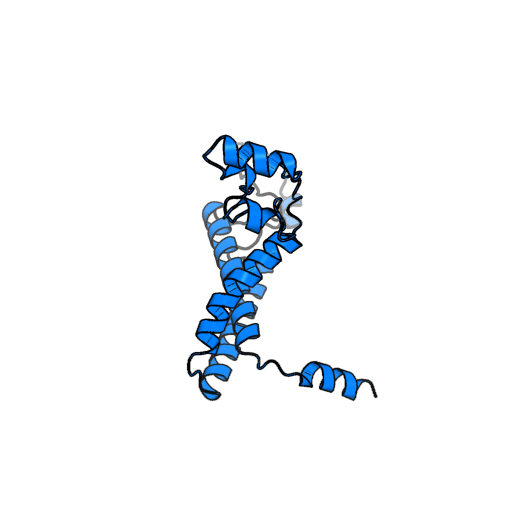 CA . ASN A 1 115 ? 24.262 14.221 -34.444 1.00 50.88 115 ASN A CA 1
ATOM 867 C C . ASN A 1 115 ? 22.956 14.059 -35.248 1.00 50.88 115 ASN A C 1
ATOM 869 O O . ASN A 1 115 ? 22.874 13.166 -36.093 1.00 50.88 115 ASN A O 1
ATOM 873 N N . LEU A 1 116 ? 21.973 14.951 -35.060 1.00 52.59 116 LEU A N 1
ATOM 874 C CA . LEU A 1 116 ? 20.785 15.067 -35.907 1.00 52.59 116 LEU A CA 1
ATOM 875 C C . LEU A 1 116 ? 21.148 15.740 -37.243 1.00 52.59 116 LEU A C 1
ATOM 877 O O .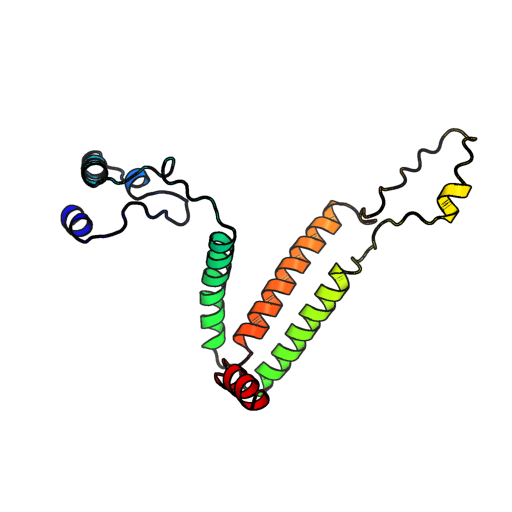 LEU A 1 116 ? 20.546 16.725 -37.660 1.00 52.59 116 LEU A O 1
ATOM 881 N N . ASN A 1 117 ? 22.168 15.222 -37.929 1.00 45.31 117 ASN A N 1
ATOM 882 C CA . ASN A 1 117 ? 22.338 15.519 -39.338 1.00 45.31 117 ASN A CA 1
ATOM 883 C C . ASN A 1 117 ? 21.330 14.649 -40.090 1.00 45.31 117 ASN A C 1
ATOM 885 O O . ASN A 1 117 ? 21.430 13.421 -40.098 1.00 45.31 117 ASN A O 1
ATOM 889 N N . ILE A 1 118 ? 20.321 15.297 -40.668 1.00 52.84 118 ILE A N 1
ATOM 890 C CA . ILE A 1 118 ? 19.241 14.700 -41.456 1.00 52.84 118 ILE A CA 1
ATOM 891 C C . ILE A 1 118 ? 19.848 14.140 -42.751 1.00 52.84 118 ILE A C 1
ATOM 893 O O . ILE A 1 118 ? 19.705 14.713 -43.823 1.00 52.84 118 ILE A O 1
ATOM 897 N N . THR A 1 119 ? 20.614 13.054 -42.680 1.00 49.09 119 THR A N 1
ATOM 898 C CA . THR A 1 119 ? 21.099 12.323 -43.856 1.00 49.09 119 THR A CA 1
ATOM 899 C C . THR A 1 119 ? 21.480 10.896 -43.465 1.00 49.09 119 THR A C 1
ATOM 901 O O . THR A 1 119 ? 22.639 10.579 -43.228 1.00 49.09 119 THR A O 1
ATOM 904 N N . SER A 1 120 ? 20.500 10.004 -43.376 1.00 44.47 120 SER A N 1
ATOM 905 C CA . SER A 1 120 ? 20.556 8.699 -44.051 1.00 44.47 120 SER A CA 1
ATOM 906 C C . SER A 1 120 ? 19.339 7.859 -43.689 1.00 44.47 120 SER A C 1
ATOM 908 O O . SER A 1 120 ? 18.885 7.776 -42.549 1.00 44.47 120 SER A O 1
ATOM 910 N N . SER A 1 121 ? 18.785 7.285 -44.741 1.00 50.47 121 SER A N 1
ATOM 911 C CA . SER A 1 121 ? 17.588 6.478 -44.772 1.00 50.47 121 SER A CA 1
ATOM 912 C C . SER A 1 121 ? 17.710 5.195 -43.944 1.00 50.47 121 SER A C 1
ATOM 914 O O . SER A 1 121 ? 18.748 4.539 -43.924 1.00 50.47 121 SER A O 1
ATOM 916 N N . ASN A 1 122 ? 16.561 4.782 -43.406 1.00 47.19 122 ASN A N 1
ATOM 917 C CA . ASN A 1 122 ? 16.195 3.400 -43.077 1.00 47.19 122 ASN A CA 1
ATOM 918 C C . ASN A 1 122 ? 16.517 2.839 -41.680 1.00 47.19 122 ASN A C 1
ATOM 920 O O . ASN A 1 122 ? 16.614 1.627 -41.502 1.00 47.19 122 ASN A O 1
ATOM 924 N N . SER A 1 123 ? 16.603 3.670 -40.645 1.00 43.59 123 SER A N 1
ATOM 925 C CA . SER A 1 123 ? 16.488 3.176 -39.265 1.00 43.59 123 SER A CA 1
ATOM 926 C C . SER A 1 123 ? 15.692 4.163 -38.426 1.00 43.59 123 SER A C 1
ATOM 928 O O . SER A 1 123 ? 16.243 5.115 -37.882 1.00 43.59 123 SER A O 1
ATOM 930 N N . THR A 1 124 ? 14.382 3.951 -38.312 1.00 38.62 124 THR A N 1
ATOM 931 C CA . THR A 1 124 ? 13.553 4.644 -37.319 1.00 38.62 124 THR A CA 1
ATOM 932 C C . THR A 1 124 ? 13.957 4.165 -35.927 1.00 38.62 124 THR A C 1
ATOM 934 O O . THR A 1 124 ? 13.322 3.287 -35.348 1.00 38.62 124 THR A O 1
ATOM 937 N N . ARG A 1 125 ? 15.047 4.717 -35.379 1.00 47.12 125 ARG A N 1
ATOM 938 C CA . ARG A 1 125 ? 15.287 4.675 -33.936 1.00 47.12 125 ARG A CA 1
ATOM 939 C C . ARG A 1 125 ? 14.237 5.576 -33.304 1.00 47.12 125 ARG A C 1
ATOM 941 O O . ARG A 1 125 ? 14.340 6.796 -33.384 1.00 47.12 125 ARG A O 1
ATOM 948 N N . THR A 1 126 ? 13.211 4.977 -32.713 1.00 49.00 126 THR A N 1
ATOM 949 C CA . THR A 1 126 ? 12.261 5.688 -31.860 1.00 49.00 126 THR A CA 1
ATOM 950 C C . THR A 1 126 ? 13.015 6.155 -30.618 1.00 49.00 126 THR A C 1
ATOM 952 O O . THR A 1 126 ? 13.154 5.410 -29.651 1.00 49.00 126 THR A O 1
ATOM 955 N N . PHE A 1 127 ? 13.579 7.362 -30.674 1.00 56.59 127 PHE A N 1
ATOM 956 C CA . PHE A 1 127 ? 14.077 8.054 -29.491 1.00 56.59 127 PHE A CA 1
ATOM 957 C C . PHE A 1 127 ? 12.870 8.290 -28.573 1.00 56.59 127 PHE A C 1
ATOM 959 O O . PHE A 1 127 ? 11.886 8.903 -28.990 1.00 56.59 127 PHE A O 1
ATOM 966 N N . GLY A 1 128 ? 12.906 7.730 -27.361 1.00 59.34 128 GLY A N 1
ATOM 967 C CA . GLY A 1 128 ? 11.858 7.941 -26.364 1.00 59.34 128 GLY A CA 1
ATOM 968 C C . GLY A 1 128 ? 11.738 9.423 -26.011 1.00 59.34 128 GLY A C 1
ATOM 969 O O . GLY A 1 128 ? 12.689 10.191 -26.148 1.00 59.34 128 GLY A O 1
ATOM 970 N N . PHE A 1 129 ? 10.566 9.860 -25.555 1.00 63.50 129 PHE A N 1
ATOM 971 C CA . PHE A 1 129 ? 10.452 11.211 -25.010 1.00 63.50 129 PHE A CA 1
ATOM 972 C C . PHE A 1 129 ? 11.259 11.306 -23.705 1.00 63.50 129 PHE A C 1
ATOM 974 O O . PHE A 1 129 ? 11.297 10.337 -22.938 1.00 63.50 129 PHE A O 1
ATOM 981 N N . PRO A 1 130 ? 11.917 12.439 -23.420 1.00 62.72 130 PRO A N 1
ATOM 982 C CA . PRO A 1 130 ? 12.635 12.608 -22.166 1.00 62.72 130 PRO A CA 1
ATOM 983 C C . PRO A 1 130 ? 11.660 12.460 -20.988 1.00 62.72 130 PRO A C 1
ATOM 985 O O . PRO A 1 130 ? 10.546 12.980 -21.027 1.00 62.72 130 PRO A O 1
ATOM 988 N N . GLY A 1 131 ? 12.060 11.707 -19.964 1.00 64.00 131 GLY A N 1
ATOM 989 C CA . GLY A 1 131 ? 11.203 11.344 -18.831 1.00 64.00 131 GLY A CA 1
ATOM 990 C C . GLY A 1 131 ? 10.377 10.067 -19.026 1.00 64.00 131 GLY A C 1
ATOM 991 O O . GLY A 1 131 ? 9.651 9.677 -18.115 1.00 64.00 131 GLY A O 1
ATOM 992 N N . THR A 1 132 ? 10.492 9.382 -20.169 1.00 65.81 132 THR A N 1
ATOM 993 C CA . THR A 1 132 ? 9.900 8.044 -20.344 1.00 65.81 132 THR A CA 1
ATOM 994 C C . THR A 1 132 ? 10.761 6.977 -19.675 1.00 65.81 132 THR A C 1
ATOM 996 O O . THR A 1 132 ? 11.984 7.085 -19.656 1.00 65.81 132 THR A O 1
ATOM 999 N N . SER A 1 133 ? 10.149 5.950 -19.082 1.00 70.56 133 SER A N 1
ATOM 1000 C CA . SER A 1 133 ? 10.913 4.813 -18.557 1.00 70.56 133 SER A CA 1
ATOM 1001 C C . SER A 1 133 ? 11.575 4.057 -19.711 1.00 70.56 133 SER A C 1
ATOM 1003 O O . SER A 1 133 ? 10.959 3.851 -20.755 1.00 70.56 133 SER A O 1
ATOM 1005 N N . THR A 1 134 ? 12.828 3.644 -19.525 1.00 70.12 134 THR A N 1
ATOM 1006 C CA . THR A 1 134 ? 13.566 2.810 -20.491 1.00 70.12 134 THR A CA 1
ATOM 1007 C C . THR A 1 134 ? 13.134 1.337 -20.453 1.00 70.12 134 THR A C 1
ATOM 1009 O O . THR A 1 134 ? 13.506 0.564 -21.335 1.00 70.12 134 THR A O 1
ATOM 1012 N N . MET A 1 135 ? 12.372 0.939 -19.428 1.00 73.50 135 MET A N 1
ATOM 1013 C CA . MET A 1 135 ? 11.858 -0.415 -19.233 1.00 73.50 135 MET A CA 1
ATOM 1014 C C . MET A 1 135 ? 10.489 -0.583 -19.908 1.00 73.50 135 MET A C 1
ATOM 1016 O O . MET A 1 135 ? 9.792 0.396 -20.185 1.00 73.50 135 MET A O 1
ATOM 1020 N N . ALA A 1 136 ? 10.084 -1.831 -20.169 1.00 76.94 136 ALA A N 1
ATOM 1021 C CA . ALA A 1 136 ? 8.775 -2.126 -20.739 1.00 76.94 136 ALA A CA 1
ATOM 1022 C C . ALA A 1 136 ? 7.643 -1.502 -19.887 1.00 76.94 136 ALA A C 1
ATOM 1024 O O . ALA A 1 136 ? 7.683 -1.596 -18.655 1.00 76.94 136 ALA A O 1
ATOM 1025 N N . PRO A 1 137 ? 6.604 -0.906 -20.508 1.00 74.12 137 PRO A N 1
ATOM 1026 C CA . PRO A 1 137 ? 5.535 -0.220 -19.777 1.00 74.12 137 PRO A CA 1
ATOM 1027 C C . PRO A 1 137 ? 4.822 -1.099 -18.742 1.00 74.12 137 PRO A C 1
ATOM 1029 O O . PRO A 1 137 ? 4.427 -0.613 -17.684 1.00 74.12 137 PRO A O 1
ATOM 1032 N N . THR A 1 138 ? 4.676 -2.394 -19.031 1.00 77.00 138 THR A N 1
ATOM 1033 C CA . THR A 1 138 ? 4.054 -3.380 -18.136 1.00 77.00 138 THR A CA 1
ATOM 1034 C C . THR A 1 138 ? 4.854 -3.576 -16.855 1.00 77.00 138 THR A C 1
ATOM 1036 O O . THR A 1 138 ? 4.286 -3.593 -15.763 1.00 77.00 138 THR A O 1
ATOM 1039 N N . ASP A 1 139 ? 6.174 -3.664 -16.982 1.00 79.44 139 ASP A N 1
ATOM 1040 C CA . ASP A 1 139 ? 7.069 -3.944 -15.865 1.00 79.44 139 ASP A CA 1
ATOM 1041 C C . ASP A 1 139 ? 7.247 -2.697 -15.003 1.00 79.44 139 ASP A C 1
ATOM 1043 O O . ASP A 1 139 ? 7.225 -2.778 -13.777 1.00 79.44 139 ASP A O 1
ATOM 1047 N N . PHE A 1 140 ? 7.322 -1.524 -15.640 1.00 81.81 140 PHE A N 1
ATOM 1048 C CA . PHE A 1 140 ? 7.344 -0.243 -14.944 1.00 81.81 140 PHE A CA 1
ATOM 1049 C C . PHE A 1 140 ? 6.067 -0.017 -14.122 1.00 81.81 140 PHE A C 1
ATOM 1051 O O . PHE A 1 140 ? 6.133 0.433 -12.976 1.00 81.81 140 PHE A O 1
ATOM 1058 N N . TYR A 1 141 ? 4.900 -0.364 -14.673 1.00 80.81 141 TYR A N 1
ATOM 1059 C CA . TYR A 1 141 ? 3.627 -0.218 -13.969 1.00 80.81 141 TYR A CA 1
ATOM 1060 C C . TYR A 1 141 ? 3.517 -1.174 -12.774 1.00 80.81 141 TYR A C 1
ATOM 1062 O O . TYR A 1 141 ? 3.172 -0.747 -11.670 1.00 80.81 141 TYR A O 1
ATOM 1070 N N . ALA A 1 142 ? 3.885 -2.446 -12.959 1.00 82.25 142 ALA A N 1
ATOM 1071 C CA . ALA A 1 142 ? 3.937 -3.423 -11.872 1.00 82.25 142 ALA A CA 1
ATOM 1072 C C . ALA A 1 142 ? 4.920 -2.993 -10.771 1.00 82.25 142 ALA A C 1
ATOM 1074 O O . ALA A 1 142 ? 4.583 -3.026 -9.585 1.00 82.25 142 ALA A O 1
ATOM 1075 N N . PHE A 1 143 ? 6.105 -2.520 -11.165 1.00 83.81 143 PHE A N 1
ATOM 1076 C CA . PHE A 1 143 ? 7.110 -1.986 -10.255 1.00 83.81 143 PHE A CA 1
ATOM 1077 C C . PHE A 1 143 ? 6.577 -0.796 -9.447 1.00 83.81 143 PHE A C 1
ATOM 1079 O O . PHE A 1 143 ? 6.696 -0.774 -8.223 1.00 83.81 143 PHE A O 1
ATOM 1086 N N . SER A 1 144 ? 5.938 0.170 -10.111 1.00 83.44 144 SER A N 1
ATOM 1087 C CA . SER A 1 144 ? 5.373 1.361 -9.470 1.00 83.44 144 SER A CA 1
ATOM 1088 C C . SER A 1 144 ? 4.287 1.011 -8.445 1.00 83.44 144 SER A C 1
ATOM 1090 O O . SER A 1 144 ? 4.313 1.525 -7.324 1.00 83.44 144 SER A O 1
ATOM 1092 N N . ILE A 1 145 ? 3.383 0.082 -8.782 1.00 83.56 145 ILE A N 1
ATOM 1093 C CA . ILE A 1 145 ? 2.329 -0.381 -7.867 1.00 83.56 145 ILE A CA 1
ATOM 1094 C C . ILE A 1 145 ? 2.929 -1.059 -6.633 1.00 83.56 145 ILE A C 1
ATOM 1096 O O . ILE A 1 145 ? 2.552 -0.733 -5.506 1.00 83.56 145 ILE A O 1
ATOM 1100 N N . LEU A 1 146 ? 3.870 -1.987 -6.827 1.00 84.44 146 LEU A N 1
ATOM 1101 C CA . LEU A 1 146 ? 4.518 -2.694 -5.720 1.00 84.44 146 LEU A CA 1
ATOM 1102 C C . LEU A 1 146 ? 5.316 -1.737 -4.828 1.00 84.44 146 LEU A C 1
ATOM 1104 O O . LEU A 1 146 ? 5.280 -1.865 -3.604 1.00 84.44 146 LEU A O 1
ATOM 1108 N N . ASN A 1 147 ? 5.982 -0.749 -5.428 1.00 85.31 147 ASN A N 1
ATOM 1109 C CA . ASN A 1 147 ? 6.718 0.279 -4.704 1.00 85.31 147 ASN A CA 1
ATOM 1110 C C . ASN A 1 147 ? 5.771 1.129 -3.833 1.00 85.31 147 ASN A C 1
ATOM 1112 O O . ASN A 1 147 ? 5.992 1.254 -2.627 1.00 85.31 147 ASN A O 1
ATOM 1116 N N . MET A 1 148 ? 4.644 1.604 -4.383 1.00 85.44 148 MET A N 1
ATOM 1117 C CA . MET A 1 148 ? 3.632 2.316 -3.590 1.00 85.44 148 MET A CA 1
ATOM 1118 C C . MET A 1 148 ? 3.093 1.470 -2.432 1.00 85.44 148 MET A C 1
ATOM 1120 O O . MET A 1 148 ? 3.039 1.947 -1.297 1.00 85.44 148 MET A O 1
ATOM 1124 N N . LEU A 1 149 ? 2.721 0.212 -2.691 1.00 85.31 149 LEU A N 1
ATOM 1125 C CA . LEU A 1 149 ? 2.212 -0.689 -1.654 1.00 85.31 149 LEU A CA 1
ATOM 1126 C C . LEU A 1 149 ? 3.246 -0.924 -0.549 1.00 85.31 149 LEU A C 1
ATOM 1128 O O . LEU A 1 149 ? 2.898 -0.898 0.631 1.00 85.31 149 LEU A O 1
ATOM 1132 N N . SER A 1 150 ? 4.517 -1.096 -0.915 1.00 85.00 150 SER A N 1
ATOM 1133 C CA . SER A 1 150 ? 5.604 -1.292 0.042 1.00 85.00 150 SER A CA 1
ATOM 1134 C C . SER A 1 150 ? 5.880 -0.045 0.881 1.00 85.00 150 SER A C 1
ATOM 1136 O O . SER A 1 150 ? 6.123 -0.173 2.081 1.00 85.00 150 SER A O 1
ATOM 1138 N N . ILE A 1 151 ? 5.829 1.154 0.290 1.00 86.38 151 ILE A N 1
ATOM 1139 C CA . ILE A 1 151 ? 5.977 2.418 1.027 1.00 86.38 151 ILE A CA 1
ATOM 1140 C C . ILE A 1 151 ? 4.835 2.575 2.029 1.00 86.38 151 ILE A C 1
ATOM 1142 O O . ILE A 1 151 ? 5.081 2.852 3.202 1.00 86.38 151 ILE A O 1
ATOM 1146 N N . VAL A 1 152 ? 3.591 2.350 1.599 1.00 85.81 152 VAL A N 1
ATOM 1147 C CA . VAL A 1 152 ? 2.423 2.431 2.485 1.00 85.81 152 VAL A CA 1
ATOM 1148 C C . VAL A 1 152 ? 2.541 1.415 3.621 1.00 85.81 152 VAL A C 1
ATOM 1150 O O . VAL A 1 152 ? 2.358 1.778 4.782 1.00 85.81 152 VAL A O 1
ATOM 1153 N N . ALA A 1 153 ? 2.916 0.169 3.319 1.00 82.62 153 ALA A N 1
ATOM 1154 C CA . ALA A 1 153 ? 3.126 -0.865 4.328 1.00 82.62 153 ALA A CA 1
ATOM 1155 C C . ALA A 1 153 ? 4.231 -0.487 5.330 1.00 82.62 153 ALA A C 1
ATOM 1157 O O . ALA A 1 153 ? 4.044 -0.658 6.536 1.00 82.62 153 ALA A O 1
ATOM 1158 N N . ALA A 1 154 ? 5.348 0.081 4.862 1.00 86.50 154 ALA A N 1
ATOM 1159 C CA . ALA A 1 154 ? 6.442 0.532 5.719 1.00 86.50 154 ALA A CA 1
ATOM 1160 C C . ALA A 1 154 ? 6.027 1.705 6.624 1.00 86.50 154 ALA A C 1
ATOM 1162 O O . ALA A 1 154 ? 6.317 1.683 7.818 1.00 86.50 154 ALA A O 1
ATOM 1163 N N . ILE A 1 155 ? 5.295 2.694 6.097 1.00 84.31 155 ILE A N 1
ATOM 1164 C CA . ILE A 1 155 ? 4.767 3.824 6.881 1.00 84.31 155 ILE A CA 1
ATOM 1165 C C . ILE A 1 155 ? 3.794 3.328 7.952 1.00 84.31 155 ILE A C 1
ATOM 1167 O O . ILE A 1 155 ? 3.878 3.745 9.108 1.00 84.31 155 ILE A O 1
ATOM 1171 N N . VAL A 1 156 ? 2.895 2.409 7.590 1.00 80.12 156 VAL A N 1
ATOM 1172 C CA . VAL A 1 156 ? 1.957 1.793 8.533 1.00 80.12 156 VAL A CA 1
ATOM 1173 C C . VAL A 1 156 ? 2.717 1.021 9.614 1.00 80.12 156 VAL A C 1
ATOM 1175 O O . VAL A 1 156 ? 2.429 1.201 10.796 1.00 80.12 156 VAL A O 1
ATOM 1178 N N . ALA A 1 157 ? 3.735 0.235 9.250 1.00 80.12 157 ALA A N 1
ATOM 1179 C CA . ALA A 1 157 ? 4.583 -0.467 10.212 1.00 80.12 157 ALA A CA 1
ATOM 1180 C C . ALA A 1 157 ? 5.292 0.510 11.165 1.00 80.12 157 ALA A C 1
ATOM 1182 O O . ALA A 1 157 ? 5.214 0.341 12.381 1.00 80.12 157 ALA A O 1
ATOM 1183 N N . ILE A 1 158 ? 5.904 1.579 10.648 1.00 82.44 158 ILE A N 1
ATOM 1184 C CA . ILE A 1 158 ? 6.546 2.617 11.467 1.00 82.44 158 ILE A CA 1
ATOM 1185 C C . ILE A 1 158 ? 5.527 3.268 12.408 1.00 82.44 158 ILE A C 1
ATOM 1187 O O . ILE A 1 158 ? 5.820 3.435 13.589 1.00 82.44 158 ILE A O 1
ATOM 1191 N N . PHE A 1 159 ? 4.321 3.590 11.937 1.00 78.38 159 PHE A N 1
ATOM 1192 C CA . PHE A 1 159 ? 3.279 4.207 12.762 1.00 78.38 159 PHE A CA 1
ATOM 1193 C C . PHE A 1 159 ? 2.779 3.285 13.887 1.00 78.38 159 PHE A C 1
ATOM 1195 O O . PHE A 1 159 ? 2.514 3.748 14.995 1.00 78.38 159 PHE A O 1
ATOM 1202 N N . ILE A 1 160 ? 2.670 1.979 13.627 1.00 71.94 160 ILE A N 1
ATOM 1203 C CA . ILE A 1 160 ? 2.250 0.980 14.624 1.00 71.94 160 ILE A CA 1
ATOM 1204 C C . ILE A 1 160 ? 3.343 0.745 15.666 1.00 71.94 160 ILE A C 1
ATOM 1206 O O . ILE A 1 160 ? 3.049 0.657 16.864 1.00 71.94 160 ILE A O 1
ATOM 1210 N N . LEU A 1 161 ? 4.586 0.592 15.200 1.00 73.44 161 LEU A N 1
ATOM 1211 C CA . LEU A 1 161 ? 5.726 0.228 16.032 1.00 73.44 161 LEU A CA 1
ATOM 1212 C C . LEU A 1 161 ? 6.311 1.428 16.774 1.00 73.44 161 LEU A C 1
ATOM 1214 O O . LEU A 1 161 ? 6.911 1.250 17.834 1.00 73.44 161 LEU A O 1
ATOM 1218 N N . THR A 1 162 ? 6.133 2.645 16.262 1.00 72.25 162 THR A N 1
ATOM 1219 C CA . THR A 1 162 ? 6.459 3.844 17.027 1.00 72.25 162 THR A CA 1
ATOM 1220 C C . THR A 1 162 ? 5.487 3.898 18.202 1.00 72.25 162 THR A C 1
ATOM 1222 O O . THR A 1 162 ? 4.276 4.030 17.995 1.00 72.25 162 THR A O 1
ATOM 1225 N N . PRO A 1 163 ? 5.961 3.765 19.456 1.00 63.22 163 PRO A N 1
ATOM 1226 C CA . PRO A 1 163 ? 5.080 3.934 20.595 1.00 63.22 163 PRO A CA 1
ATOM 1227 C C . PRO A 1 163 ? 4.443 5.315 20.468 1.00 63.22 163 PRO A C 1
ATOM 1229 O O . PRO A 1 163 ? 5.142 6.287 20.181 1.00 63.22 163 PRO A O 1
ATOM 1232 N N . LYS A 1 164 ? 3.117 5.396 20.644 1.00 59.03 164 LYS A N 1
ATOM 1233 C CA . LYS A 1 164 ? 2.365 6.655 20.673 1.00 59.03 164 LYS A CA 1
ATOM 1234 C C . LYS A 1 164 ? 2.886 7.478 21.850 1.00 59.03 164 LYS A C 1
ATOM 1236 O O . LYS A 1 164 ? 2.371 7.419 22.962 1.00 59.03 164 LYS A O 1
ATOM 1241 N N . ARG A 1 165 ? 4.006 8.159 21.625 1.00 51.38 165 ARG A N 1
ATOM 1242 C CA . ARG A 1 165 ? 4.736 8.925 22.615 1.00 51.38 165 ARG A CA 1
ATOM 1243 C C . ARG A 1 165 ? 4.039 10.269 22.646 1.00 51.38 165 ARG A C 1
ATOM 1245 O O . ARG A 1 165 ? 4.396 11.176 21.900 1.00 51.38 165 ARG A O 1
ATOM 1252 N N . ASN A 1 166 ? 3.082 10.405 23.563 1.00 55.56 166 ASN A N 1
ATOM 1253 C CA . ASN A 1 166 ? 2.538 11.699 23.992 1.00 55.56 166 ASN A CA 1
ATOM 1254 C C . ASN A 1 166 ? 3.671 12.708 24.325 1.00 55.56 166 ASN A C 1
ATOM 1256 O O . ASN A 1 166 ? 3.455 13.912 24.360 1.00 55.56 166 ASN A O 1
ATOM 1260 N N . GLY A 1 167 ? 4.904 12.220 24.511 1.00 55.31 167 GLY A N 1
ATOM 1261 C CA . GLY A 1 167 ? 6.119 12.999 24.682 1.00 55.31 167 GLY A CA 1
ATOM 1262 C C . GLY A 1 167 ? 6.817 13.550 23.427 1.00 55.31 167 GLY A C 1
ATOM 1263 O O . GLY A 1 167 ? 7.741 14.314 23.627 1.00 55.31 167 GLY A O 1
ATOM 1264 N N . ILE A 1 168 ? 6.474 13.233 22.165 1.00 57.53 168 ILE A N 1
ATOM 1265 C CA . ILE A 1 168 ? 7.100 13.950 21.015 1.00 57.53 168 ILE A CA 1
ATOM 1266 C C . ILE A 1 168 ? 6.573 15.384 20.945 1.00 57.53 168 ILE A C 1
ATOM 1268 O O . ILE A 1 168 ? 7.356 16.315 20.806 1.00 57.53 168 ILE A O 1
ATOM 1272 N N . VAL A 1 169 ? 5.267 15.562 21.152 1.00 58.94 169 VAL A N 1
ATOM 1273 C CA . VAL A 1 169 ? 4.650 16.886 21.302 1.00 58.94 169 VAL A CA 1
ATOM 1274 C C . VAL A 1 169 ? 5.187 17.594 22.549 1.00 58.94 169 VAL A C 1
ATOM 1276 O O . VAL A 1 169 ? 5.581 18.746 22.458 1.00 58.94 169 VAL A O 1
ATOM 1279 N N . SER A 1 170 ? 5.328 16.891 23.681 1.00 55.22 170 SER A N 1
ATOM 1280 C CA . SER A 1 170 ? 5.966 17.460 24.883 1.00 55.22 170 SER A CA 1
ATOM 1281 C C . SER A 1 170 ? 7.442 17.825 24.673 1.00 55.22 170 SER A C 1
ATOM 1283 O O . SER A 1 170 ? 7.897 18.813 25.228 1.00 55.22 170 SER A O 1
ATOM 1285 N N . TRP A 1 171 ? 8.196 17.048 23.890 1.00 61.44 171 TRP A N 1
ATOM 1286 C CA . TRP A 1 171 ? 9.619 17.283 23.624 1.00 61.44 171 TRP A CA 1
ATOM 1287 C C . TRP A 1 171 ? 9.832 18.450 22.655 1.00 61.44 171 TRP A C 1
ATOM 1289 O O . TRP A 1 171 ? 10.731 19.252 22.872 1.00 61.44 171 TRP A O 1
ATOM 1299 N N . LEU A 1 172 ? 8.967 18.599 21.646 1.00 66.00 172 LEU A N 1
ATOM 1300 C CA . LEU A 1 172 ? 8.960 19.772 20.766 1.00 66.00 172 LEU A CA 1
ATOM 1301 C C . LEU A 1 172 ? 8.544 21.046 21.515 1.00 66.00 172 LEU A C 1
ATOM 1303 O O . LEU A 1 172 ? 9.130 22.098 21.290 1.00 66.00 172 LEU A O 1
ATOM 1307 N N . VAL A 1 173 ? 7.582 20.948 22.439 1.00 68.06 173 VAL A N 1
ATOM 1308 C CA . VAL A 1 173 ? 7.171 22.077 23.289 1.00 68.06 173 VAL A CA 1
ATOM 1309 C C . VAL A 1 173 ? 8.271 22.458 24.293 1.00 68.06 173 VAL A C 1
ATOM 1311 O O . VAL A 1 173 ? 8.503 23.643 24.495 1.00 68.06 173 VAL A O 1
ATOM 1314 N N . SER A 1 174 ? 9.004 21.496 24.866 1.00 64.62 174 SER A N 1
ATOM 1315 C CA . SER A 1 174 ? 10.140 21.777 25.763 1.00 64.62 174 SER A CA 1
ATOM 1316 C C . SER A 1 174 ? 11.394 22.304 25.062 1.00 64.62 174 SER A C 1
ATOM 1318 O O . SER A 1 174 ? 12.208 22.926 25.724 1.00 64.62 174 SER A O 1
ATOM 1320 N N . LEU A 1 175 ? 11.574 22.061 23.760 1.00 72.75 175 LEU A N 1
ATOM 1321 C CA . LEU A 1 175 ? 12.686 22.634 22.986 1.00 72.75 175 LEU A CA 1
ATOM 1322 C C . LEU A 1 175 ? 12.397 24.078 22.531 1.00 72.75 175 LEU A C 1
ATOM 1324 O O . LEU A 1 175 ? 13.281 24.755 22.019 1.00 72.75 175 LEU A O 1
ATOM 1328 N N . SER A 1 176 ? 11.150 24.532 22.688 1.00 68.44 176 SER A N 1
ATOM 1329 C CA . SER A 1 176 ? 10.685 25.863 22.288 1.00 68.44 176 SER A CA 1
ATOM 1330 C C . SER A 1 176 ? 10.587 26.860 23.458 1.00 68.44 176 SER A C 1
ATOM 1332 O O . SER A 1 176 ? 10.040 27.947 23.263 1.00 68.44 176 SER A O 1
ATOM 1334 N N . ILE A 1 177 ? 11.085 26.494 24.646 1.00 59.53 177 ILE A N 1
ATOM 1335 C CA . ILE A 1 177 ? 11.224 27.328 25.857 1.00 59.53 177 ILE A CA 1
ATOM 1336 C C . ILE A 1 177 ? 12.708 27.405 26.201 1.00 59.53 177 ILE A C 1
ATOM 1338 O O . ILE A 1 177 ? 13.166 28.521 26.526 1.00 59.53 177 ILE A O 1
#

Secondary structure (DSSP, 8-state):
-HHHHHHTT--TT-B-TTS-BHHHH--SHHHHHHHHHTTPPPTTTS-----HHHHHHHHHHHHHHHHHHHHHS---HHHHHHHHHHHHHHHHHHHHHHHS-TT-B----THHHHT------S----PPPTT-BSS-HHHHHHHHHHHHHHHHHHHHHHHHHS---HHHHHHHHHTT-